Protein AF-A0A524FX86-F1 (afdb_monomer_lite)

Foldseek 3Di:
DADDPDPDLVVVVVVVVVCVVVVPVDDDFDFDVVLLVPDDDDDDDRVVSVVVVVVCVVVVSTDGDDRDDPVVVVVVVVVVVVVVVVVVVVVVVVVVCVVCVVVVRHPPPQDPVQPLSVVLVVVVVPDPDDPVVSVVVVVVDPDPSVVSVVVVVVD

Secondary structure (DSSP, 8-state):
--------HHHHHHHHHHHHHHT--PPP--B-HHHHHTS---S--HHHHHHHHHHHHHTT-SPBPPPP-H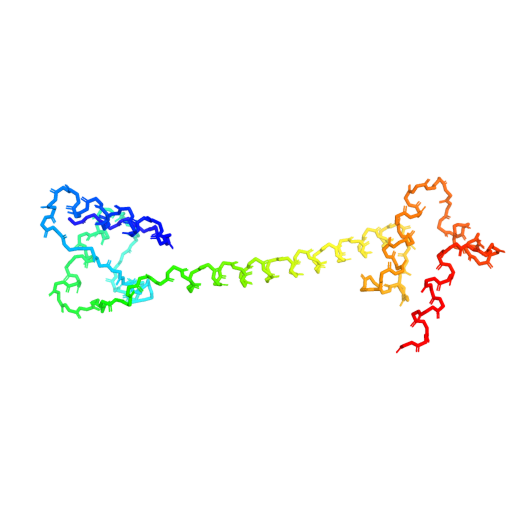HHHHHHHHHHHHHHHHHHHHHHHHHHHHHHHHTT---TT--TTSHHHHHHHHHHHT--S-HHHHHHHHHHS--HHHHHHHHHTT-

Sequence (155 aa):
METSGIYHHMIYKFLQSKRISTRWPFQILVVNPADAAGLPGRQKYDRIDAENLAKYLAKGLLKKGKPVIEVLEDLKAIFRMAAHLERNRTALKNRIKKTLDRAGIRPRYLDLNNQWVLHFLYHYIDQETSLGECIQALFKEEHPLAAIRNKIKKH

Radius of gyration: 28.23 Å; chains: 1; bounding box: 63×35×62 Å

pLDDT: mean 72.58, std 12.3, range [30.17, 90.81]

Structure (mmCIF, N/CA/C/O backbone):
data_AF-A0A524FX86-F1
#
_entry.id   AF-A0A524FX86-F1
#
loop_
_atom_site.group_PDB
_atom_site.id
_atom_site.type_symbol
_atom_site.label_atom_id
_atom_site.label_alt_id
_atom_site.label_comp_id
_atom_site.label_asym_id
_atom_site.labe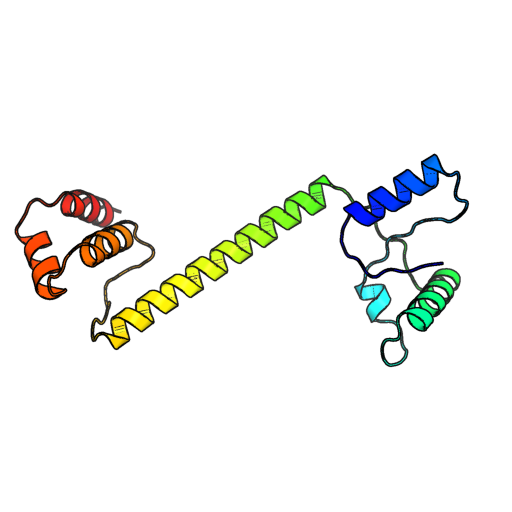l_entity_id
_atom_site.label_seq_id
_atom_site.pdbx_PDB_ins_code
_atom_site.Cartn_x
_atom_site.Cartn_y
_atom_site.Cartn_z
_atom_site.occupancy
_atom_site.B_iso_or_equiv
_atom_site.auth_seq_id
_atom_site.auth_comp_id
_atom_site.auth_asym_id
_atom_site.auth_atom_id
_atom_site.pdbx_PDB_model_num
ATOM 1 N N . MET A 1 1 ? -26.930 1.204 19.379 1.00 35.66 1 MET A N 1
ATOM 2 C CA . MET A 1 1 ? -25.472 0.976 19.320 1.00 35.66 1 MET A CA 1
ATOM 3 C C . MET A 1 1 ? -25.101 1.132 17.855 1.00 35.66 1 MET A C 1
ATOM 5 O O . MET A 1 1 ? -25.480 0.279 17.068 1.00 35.66 1 MET A O 1
ATOM 9 N N . GLU A 1 2 ? -24.541 2.272 17.453 1.00 30.17 2 GLU A N 1
ATOM 10 C CA . GLU A 1 2 ? -24.186 2.518 16.047 1.00 30.17 2 GLU A CA 1
ATOM 11 C C . GLU A 1 2 ? -22.801 1.931 15.773 1.00 30.17 2 GLU A C 1
ATOM 13 O O . GLU A 1 2 ? -21.864 2.164 16.537 1.00 30.17 2 GLU A O 1
ATOM 18 N N . THR A 1 3 ? -22.678 1.115 14.728 1.00 38.25 3 THR A N 1
ATOM 19 C CA . THR A 1 3 ? -21.415 0.472 14.342 1.00 38.25 3 THR A CA 1
ATOM 20 C C . THR A 1 3 ? -21.047 0.942 12.944 1.00 38.25 3 THR A C 1
ATOM 22 O O . THR A 1 3 ? -21.344 0.298 11.946 1.00 38.25 3 THR A O 1
ATOM 25 N N . SER A 1 4 ? -20.436 2.121 12.860 1.00 42.69 4 SER A N 1
ATOM 26 C CA . SER A 1 4 ? -19.878 2.622 11.609 1.00 42.69 4 SER A CA 1
ATOM 27 C C . SER A 1 4 ? -18.568 1.889 11.331 1.00 42.69 4 SER A C 1
ATOM 29 O O . SER A 1 4 ? -17.598 2.041 12.081 1.00 42.69 4 SER A O 1
ATOM 31 N N . GLY A 1 5 ? -18.531 1.096 10.262 1.00 43.88 5 GLY A N 1
ATOM 32 C CA . GLY A 1 5 ? -17.305 0.488 9.755 1.00 43.88 5 GLY A CA 1
ATOM 33 C C . GLY A 1 5 ? -16.363 1.560 9.217 1.00 43.88 5 GLY A C 1
ATOM 34 O O . GLY A 1 5 ? -16.338 1.810 8.018 1.00 43.88 5 GLY A O 1
ATOM 35 N N . ILE A 1 6 ? -15.606 2.223 10.092 1.00 47.62 6 ILE A N 1
ATOM 36 C CA . ILE A 1 6 ? -14.588 3.184 9.677 1.00 47.62 6 ILE A CA 1
ATOM 37 C C . ILE A 1 6 ? -13.294 2.911 10.444 1.00 47.62 6 ILE A C 1
ATOM 39 O O . ILE A 1 6 ? -13.200 3.071 11.657 1.00 47.62 6 ILE A O 1
ATOM 43 N N . TYR A 1 7 ? -12.285 2.490 9.683 1.00 57.81 7 TYR A N 1
ATOM 44 C CA . TYR A 1 7 ? -10.974 1.998 10.117 1.00 57.81 7 TYR A CA 1
ATOM 45 C C . TYR A 1 7 ? -10.019 3.089 10.624 1.00 57.81 7 TYR A C 1
ATOM 47 O O . TYR A 1 7 ? -8.822 2.841 10.762 1.00 57.81 7 TYR A O 1
ATOM 55 N N . HIS A 1 8 ? -10.506 4.308 10.861 1.00 67.00 8 HIS A N 1
ATOM 56 C CA . HIS A 1 8 ? -9.633 5.426 11.187 1.00 67.00 8 HIS A CA 1
ATOM 57 C C . HIS A 1 8 ? -9.635 5.705 12.689 1.00 67.00 8 HIS A C 1
ATOM 59 O O . HIS A 1 8 ? -10.661 6.053 13.275 1.00 67.00 8 HIS A O 1
ATOM 65 N N . HIS A 1 9 ? -8.457 5.610 13.305 1.00 74.75 9 HIS A N 1
ATOM 66 C CA . HIS A 1 9 ? -8.218 5.883 14.726 1.00 74.75 9 HIS A CA 1
ATOM 67 C C . HIS A 1 9 ? -8.763 7.250 15.184 1.00 74.75 9 HIS A C 1
ATOM 69 O O . HIS A 1 9 ? -9.219 7.393 16.317 1.00 74.75 9 HIS A O 1
ATOM 75 N N . MET A 1 10 ? -8.806 8.230 14.273 1.00 76.56 10 MET A N 1
ATOM 76 C CA . MET A 1 10 ? -9.398 9.555 14.504 1.00 76.56 10 MET A CA 1
ATOM 77 C C . MET A 1 10 ? -10.879 9.513 14.885 1.00 76.56 10 MET A C 1
ATOM 79 O O . MET A 1 10 ? -11.309 10.310 15.713 1.00 76.56 10 MET A O 1
ATOM 83 N N . ILE A 1 11 ? -11.666 8.587 14.331 1.00 80.62 11 ILE A N 1
ATOM 84 C CA . ILE A 1 11 ? -13.091 8.476 14.673 1.00 80.62 11 ILE A CA 1
ATOM 85 C C . ILE A 1 11 ? -13.254 7.878 16.061 1.00 80.62 11 ILE A C 1
ATOM 87 O O . ILE A 1 11 ? -14.035 8.390 16.858 1.00 80.62 11 ILE A O 1
ATOM 91 N N . TYR A 1 12 ? -12.465 6.853 16.391 1.00 81.06 12 TYR A N 1
ATOM 92 C CA . TYR A 1 12 ? -12.422 6.319 17.751 1.00 81.06 12 TYR A CA 1
ATOM 93 C C . TYR A 1 12 ? -12.069 7.416 18.767 1.00 81.06 12 TYR A C 1
ATOM 95 O O . TYR A 1 12 ? -12.757 7.557 19.778 1.00 81.06 12 TYR A O 1
ATOM 103 N N . LYS A 1 13 ? -11.056 8.242 18.464 1.00 83.19 13 LYS A N 1
ATOM 104 C CA . LYS A 1 13 ? -10.664 9.394 19.285 1.00 83.19 13 LYS A CA 1
ATOM 105 C C . LYS A 1 13 ? -11.799 10.402 19.424 1.00 83.19 13 LYS A C 1
ATOM 107 O O . LYS A 1 13 ? -12.161 10.745 20.543 1.00 83.19 13 LYS A O 1
ATOM 112 N N . PHE A 1 14 ? -12.396 10.825 18.312 1.00 86.88 14 PHE A N 1
ATOM 113 C CA . PHE A 1 14 ? -13.515 11.764 18.303 1.00 86.88 14 PHE A CA 1
ATOM 114 C C . PHE A 1 14 ? -14.680 11.270 19.168 1.00 86.88 14 PHE A C 1
ATOM 116 O O . PHE A 1 14 ? -15.166 12.006 20.027 1.00 86.88 14 PHE A O 1
ATOM 123 N N . LEU A 1 15 ? -15.089 10.012 18.987 1.00 85.88 15 LEU A N 1
ATOM 124 C CA . LEU A 1 15 ? -16.177 9.410 19.748 1.00 85.88 15 LEU A CA 1
ATOM 125 C C . LEU A 1 15 ? -15.824 9.312 21.237 1.00 85.88 15 LEU A C 1
ATOM 127 O O . LEU A 1 15 ? -16.662 9.639 22.076 1.00 85.88 15 LEU A O 1
ATOM 131 N N . GLN A 1 16 ? -14.591 8.931 21.588 1.00 86.06 16 GLN A N 1
ATOM 132 C CA . GLN A 1 16 ? -14.153 8.890 22.986 1.00 86.06 16 GLN A CA 1
ATOM 133 C C . GLN A 1 16 ? -14.108 10.279 23.627 1.00 86.06 16 GLN A C 1
ATOM 135 O O . GLN A 1 16 ? -14.617 10.455 24.733 1.00 86.06 16 GLN A O 1
ATOM 140 N N . SER A 1 17 ? -13.570 11.283 22.933 1.00 87.94 17 SER A N 1
ATOM 141 C CA . SER A 1 17 ? -13.566 12.670 23.406 1.00 87.94 17 SER A CA 1
ATOM 142 C C . SER A 1 17 ? -14.988 13.196 23.603 1.00 87.94 17 SER A C 1
ATOM 144 O O . SER A 1 17 ? -15.286 13.786 24.641 1.00 87.94 17 SER A O 1
ATOM 146 N N . LYS A 1 18 ? -15.897 12.925 22.656 1.00 89.00 18 LYS A N 1
ATOM 147 C CA . LYS A 1 18 ? -17.310 13.312 22.763 1.00 89.00 18 LYS A CA 1
ATOM 148 C C . LYS A 1 18 ? -18.028 12.599 23.897 1.00 89.00 18 LYS A C 1
ATOM 150 O O . LYS A 1 18 ? -18.811 13.232 24.604 1.00 89.00 18 LYS A O 1
ATOM 155 N N . ARG A 1 19 ? -17.754 11.312 24.108 1.00 88.44 19 ARG A N 1
ATOM 156 C CA . ARG A 1 19 ? -18.306 10.543 25.229 1.00 88.44 19 ARG A CA 1
ATOM 157 C C . ARG A 1 19 ? -17.938 11.180 26.568 1.00 88.44 19 ARG A C 1
ATOM 159 O O . ARG A 1 19 ? -18.812 11.322 27.418 1.00 88.44 19 ARG A O 1
ATOM 166 N N . ILE A 1 20 ? -16.682 11.607 26.730 1.00 87.44 20 ILE A N 1
ATOM 167 C CA . ILE A 1 20 ? -16.218 12.315 27.931 1.00 87.44 20 ILE A CA 1
ATOM 168 C C . ILE A 1 20 ? -16.923 13.672 28.057 1.00 87.44 20 ILE A C 1
ATOM 170 O O . ILE A 1 20 ? -17.479 13.971 29.112 1.00 87.44 20 ILE A O 1
ATOM 174 N N . SER A 1 21 ? -16.963 14.472 26.985 1.00 90.81 21 SER A N 1
ATOM 175 C CA . SER A 1 21 ? -17.522 15.830 27.038 1.00 90.81 21 SER A CA 1
ATOM 176 C C . SER A 1 21 ? -19.034 15.868 27.276 1.00 90.81 21 SER A C 1
ATOM 178 O O . SER A 1 21 ? -19.534 16.798 27.894 1.00 90.81 21 SER A O 1
ATOM 180 N N . THR A 1 22 ? -19.775 14.878 26.771 1.00 90.38 22 THR A N 1
ATOM 181 C CA . THR A 1 22 ? -21.249 14.818 26.852 1.00 90.38 22 THR A CA 1
ATOM 182 C C . THR A 1 22 ? -21.765 13.869 27.935 1.00 90.38 22 THR A C 1
ATOM 184 O O . THR A 1 22 ? -22.974 13.714 28.075 1.00 90.38 22 THR A O 1
ATOM 187 N N . ARG A 1 23 ? -20.868 13.231 28.707 1.00 85.75 23 ARG A N 1
ATOM 188 C CA . ARG A 1 23 ? -21.195 12.180 29.694 1.00 85.75 23 ARG A CA 1
ATOM 189 C C . ARG A 1 23 ? -22.081 11.074 29.111 1.00 85.75 23 ARG A C 1
ATOM 191 O O . ARG A 1 23 ? -23.031 10.610 29.737 1.00 85.75 23 ARG A O 1
ATOM 198 N N . TRP A 1 24 ? -21.766 10.647 27.894 1.00 86.31 24 TRP A N 1
ATOM 199 C CA . TRP A 1 24 ? -22.562 9.645 27.193 1.00 86.31 24 TRP A CA 1
ATOM 200 C C . TRP A 1 24 ? -22.380 8.261 27.858 1.00 86.31 24 TRP A C 1
ATOM 202 O O . TRP A 1 24 ? -21.234 7.837 28.047 1.00 86.31 24 TRP A O 1
ATOM 212 N N . PRO A 1 25 ? -23.456 7.523 28.220 1.00 83.88 25 PRO A N 1
ATOM 213 C CA . PRO A 1 25 ? -23.335 6.306 29.029 1.00 83.88 25 PRO A CA 1
ATOM 214 C C . PRO A 1 25 ? -22.848 5.091 28.226 1.00 83.88 25 PRO A C 1
ATOM 216 O O . PRO A 1 25 ? -22.486 4.068 28.803 1.00 83.88 25 PRO A O 1
ATOM 219 N N . PHE A 1 26 ? -22.815 5.180 26.896 1.00 81.75 26 PHE A N 1
ATOM 220 C CA . PHE A 1 26 ? -22.420 4.069 26.035 1.00 81.75 26 PHE A CA 1
ATOM 221 C C . PHE A 1 26 ? -20.910 3.815 26.078 1.00 81.75 26 PHE A C 1
ATOM 223 O O . PHE A 1 26 ? -20.105 4.743 26.158 1.00 81.75 26 PHE A O 1
ATOM 230 N N . GLN A 1 27 ? -20.515 2.544 25.985 1.00 80.75 27 GLN A N 1
ATOM 231 C CA . GLN A 1 27 ? -19.118 2.139 25.849 1.00 80.75 27 GLN A CA 1
ATOM 232 C C . GLN A 1 27 ? -18.735 2.052 24.368 1.00 80.75 27 GLN A C 1
ATOM 234 O O . GLN A 1 27 ? -19.435 1.422 23.578 1.00 80.75 27 GLN A O 1
ATOM 239 N N . ILE A 1 28 ? -17.593 2.639 24.009 1.00 82.94 28 ILE A N 1
ATOM 240 C CA . ILE A 1 28 ? -17.001 2.504 22.674 1.00 82.94 28 ILE A CA 1
ATOM 241 C C . ILE A 1 28 ? -16.029 1.328 22.707 1.00 82.94 28 ILE A C 1
ATOM 243 O O . ILE A 1 28 ? -15.142 1.273 23.561 1.00 82.94 28 ILE A O 1
ATOM 247 N N . LEU A 1 29 ? -16.213 0.380 21.793 1.00 80.50 29 LEU A N 1
ATOM 248 C CA . LEU A 1 29 ? -15.422 -0.842 21.707 1.00 80.50 29 LEU A CA 1
ATOM 249 C C . LEU A 1 29 ? -14.821 -0.970 20.312 1.00 80.50 29 LEU A C 1
ATOM 251 O O . LEU A 1 29 ? -15.507 -0.768 19.314 1.00 80.50 29 LEU A O 1
ATOM 255 N N . VAL A 1 30 ? -13.540 -1.326 20.263 1.00 79.88 30 VAL A N 1
ATOM 256 C CA . VAL A 1 30 ? -12.833 -1.675 19.029 1.00 79.88 30 VAL A CA 1
ATOM 257 C C . VAL A 1 30 ? -12.757 -3.193 18.967 1.00 79.88 30 VAL A C 1
ATOM 259 O O . VAL A 1 30 ? -12.405 -3.825 19.960 1.00 79.88 30 VAL A O 1
ATOM 262 N N . VAL A 1 31 ? -13.102 -3.782 17.827 1.00 78.31 31 VAL A N 1
ATOM 263 C CA . VAL A 1 31 ? -13.101 -5.236 17.609 1.00 78.31 31 VAL A CA 1
ATOM 264 C C . VAL A 1 31 ? -12.288 -5.533 16.355 1.00 78.31 31 VAL A C 1
ATOM 266 O O . VAL A 1 31 ? -12.257 -4.721 15.428 1.00 78.31 31 VAL A O 1
ATOM 269 N N . ASN A 1 32 ? -11.601 -6.677 16.329 1.00 75.19 32 ASN A N 1
ATOM 270 C CA . ASN A 1 32 ? -10.884 -7.107 15.137 1.00 75.19 32 ASN A CA 1
ATOM 271 C C . ASN A 1 32 ? -11.894 -7.391 14.007 1.00 75.19 32 ASN A C 1
ATOM 273 O O . ASN A 1 32 ? -12.790 -8.216 14.190 1.00 75.19 32 ASN A O 1
ATOM 277 N N . PRO A 1 33 ? -11.763 -6.758 12.831 1.00 71.69 33 PRO A N 1
ATOM 278 C CA . PRO A 1 33 ? -12.659 -7.002 11.706 1.00 71.69 33 PRO A CA 1
ATOM 279 C C . PRO A 1 33 ? -12.657 -8.459 11.229 1.00 71.69 33 PRO A C 1
ATOM 281 O O . PRO A 1 33 ? -13.666 -8.893 10.693 1.00 71.69 33 PRO A O 1
ATOM 284 N N . ALA A 1 34 ? -11.583 -9.230 11.440 1.00 72.50 34 ALA A N 1
ATOM 285 C CA . ALA A 1 34 ? -11.579 -10.663 11.127 1.00 72.50 34 ALA A CA 1
ATOM 286 C C . ALA A 1 34 ? -12.566 -11.452 12.007 1.00 72.50 34 ALA A C 1
ATOM 288 O O . ALA A 1 34 ? -13.294 -12.305 11.503 1.00 72.50 34 ALA A O 1
ATOM 289 N N . ASP A 1 35 ? -12.651 -11.106 13.294 1.00 72.44 35 ASP A N 1
ATOM 290 C CA . ASP A 1 35 ? -13.599 -11.714 14.235 1.00 72.44 35 ASP A CA 1
ATOM 291 C C . ASP A 1 35 ? -15.043 -11.315 13.889 1.00 72.44 35 ASP A C 1
ATOM 293 O O . ASP A 1 35 ? -15.974 -12.079 14.122 1.00 72.44 35 ASP A O 1
ATOM 297 N N . ALA A 1 36 ? -15.228 -10.129 13.297 1.00 70.31 36 ALA A N 1
ATOM 298 C CA . ALA A 1 36 ? -16.521 -9.671 12.801 1.00 70.31 36 ALA A CA 1
ATOM 299 C C . ALA A 1 36 ? -16.908 -10.310 11.450 1.00 70.31 36 ALA A C 1
ATOM 301 O O . ALA A 1 36 ? -18.079 -10.593 11.216 1.00 70.31 36 ALA A O 1
ATOM 302 N N . ALA A 1 37 ? -15.935 -10.549 10.566 1.00 64.06 37 ALA A N 1
ATOM 303 C CA . ALA A 1 37 ? -16.145 -11.111 9.231 1.00 64.06 37 ALA A CA 1
ATOM 304 C C . ALA A 1 37 ? -16.393 -12.629 9.242 1.00 64.06 37 ALA A C 1
ATOM 306 O O . ALA A 1 37 ? -17.034 -13.146 8.333 1.00 64.06 37 ALA A O 1
ATOM 307 N N . GLY A 1 38 ? -15.904 -13.342 10.262 1.00 60.16 38 GLY A N 1
ATOM 308 C CA . GLY A 1 38 ? -16.133 -14.781 10.443 1.00 60.16 38 GLY A CA 1
ATOM 309 C C . GLY A 1 38 ? -17.512 -15.144 11.002 1.00 60.16 38 GLY A C 1
ATOM 310 O O . GLY A 1 38 ? -17.777 -16.320 11.250 1.00 60.16 38 GLY A O 1
ATOM 311 N N . LEU A 1 39 ? -18.384 -14.159 11.240 1.00 64.12 39 LEU A N 1
ATOM 312 C CA . LEU A 1 39 ? -19.703 -14.401 11.807 1.00 64.12 39 LEU A CA 1
ATOM 313 C C . LEU A 1 39 ? -20.667 -14.935 10.737 1.00 64.12 39 LEU A C 1
ATOM 315 O O . LEU A 1 39 ? -20.800 -14.337 9.668 1.00 64.12 39 LEU A O 1
ATOM 319 N N . PRO A 1 40 ? -21.372 -16.043 11.008 1.00 59.56 40 PRO A N 1
ATOM 320 C CA . PRO A 1 40 ? -22.318 -16.603 10.058 1.00 59.56 40 PRO A CA 1
ATOM 321 C C . PRO A 1 40 ? -23.513 -15.660 9.875 1.00 59.56 40 PRO A C 1
ATOM 323 O O . PRO A 1 40 ? -24.186 -15.301 10.842 1.00 59.56 40 PRO A O 1
ATOM 326 N N . GLY A 1 41 ? -23.815 -15.298 8.626 1.00 59.62 41 GLY A N 1
ATOM 327 C CA . GLY A 1 41 ? -25.082 -14.655 8.284 1.00 59.62 41 GLY A CA 1
ATOM 328 C C . GLY A 1 41 ? -25.000 -13.603 7.183 1.00 59.62 41 GLY A C 1
ATOM 329 O O . GLY A 1 41 ? -24.424 -12.552 7.393 1.00 59.62 41 GLY A O 1
ATOM 330 N N . ARG A 1 42 ? -25.692 -13.912 6.076 1.00 56.25 42 ARG A N 1
ATOM 331 C CA . ARG A 1 42 ? -26.334 -13.043 5.065 1.00 56.25 42 ARG A CA 1
ATOM 332 C C . ARG A 1 42 ? -25.567 -11.851 4.462 1.00 56.25 42 ARG A C 1
ATOM 334 O O . ARG A 1 42 ? -24.538 -11.377 4.910 1.00 56.25 42 ARG A O 1
ATOM 341 N N . GLN A 1 43 ? -26.119 -11.409 3.336 1.00 56.50 43 GLN A N 1
ATOM 342 C CA . GLN A 1 43 ? -25.669 -10.268 2.553 1.00 56.50 43 GLN A CA 1
ATOM 343 C C . GLN A 1 43 ? -25.705 -8.989 3.404 1.00 56.50 43 GLN A C 1
ATOM 345 O O . GLN A 1 43 ? -26.658 -8.765 4.149 1.00 56.50 43 GLN A O 1
ATOM 350 N N . LYS A 1 44 ? -24.645 -8.189 3.300 1.00 58.62 44 LYS A N 1
ATOM 351 C CA . LYS A 1 44 ? -24.371 -7.013 4.131 1.00 58.62 44 LYS A CA 1
ATOM 352 C C . LYS A 1 44 ? -25.509 -5.983 4.057 1.00 58.62 44 LYS A C 1
ATOM 354 O O . LYS A 1 44 ? -25.788 -5.460 2.981 1.00 58.62 44 LYS A O 1
ATOM 359 N N . TYR A 1 45 ? -26.126 -5.668 5.195 1.00 61.41 45 TYR A N 1
ATOM 360 C CA . TYR A 1 45 ? -27.092 -4.572 5.341 1.00 61.41 45 TYR A CA 1
ATOM 361 C C . TYR A 1 45 ? -26.732 -3.770 6.596 1.00 61.41 45 TYR A C 1
ATOM 363 O O . TYR A 1 45 ? -26.912 -4.262 7.708 1.00 61.41 45 TYR A O 1
ATOM 371 N N . ASP A 1 46 ? -26.268 -2.526 6.432 1.00 62.06 46 ASP A N 1
ATOM 372 C CA . ASP A 1 46 ? -25.585 -1.752 7.488 1.00 62.06 46 ASP A CA 1
ATOM 373 C C . ASP A 1 46 ? -26.353 -1.655 8.823 1.00 62.06 46 ASP A C 1
ATOM 375 O O . ASP A 1 46 ? -25.760 -1.714 9.901 1.00 62.06 46 ASP A O 1
ATOM 379 N N . ARG A 1 47 ? -27.690 -1.552 8.784 1.00 60.31 47 ARG A N 1
ATOM 380 C CA . ARG A 1 47 ? -28.524 -1.477 9.998 1.00 60.31 47 ARG A CA 1
ATOM 381 C C . ARG A 1 47 ? -28.665 -2.827 10.710 1.00 60.31 47 ARG A C 1
ATOM 383 O O . ARG A 1 47 ? -28.638 -2.876 11.938 1.00 60.31 47 ARG A O 1
ATOM 390 N N . ILE A 1 48 ? -28.818 -3.905 9.942 1.00 61.03 48 ILE A N 1
ATOM 391 C CA . ILE A 1 48 ? -28.953 -5.275 10.457 1.00 61.03 48 ILE A CA 1
ATOM 392 C C . ILE A 1 48 ? -27.602 -5.754 11.007 1.00 61.03 48 ILE A C 1
ATOM 394 O O . ILE A 1 48 ? -27.557 -6.406 12.051 1.00 61.03 48 ILE A O 1
ATOM 398 N N . ASP A 1 49 ? -26.500 -5.354 10.368 1.00 68.88 49 ASP A N 1
ATOM 399 C CA . ASP A 1 49 ? -25.140 -5.647 10.823 1.00 68.88 49 ASP A CA 1
ATOM 400 C C . ASP A 1 49 ? -24.854 -5.037 12.198 1.00 68.88 49 ASP A C 1
ATOM 402 O O . ASP A 1 49 ? -24.337 -5.731 13.070 1.00 68.88 49 ASP A O 1
ATOM 406 N N . ALA A 1 50 ? -25.246 -3.783 12.447 1.00 72.44 50 ALA A N 1
ATOM 407 C CA . ALA A 1 50 ? -25.029 -3.142 13.747 1.00 72.44 50 ALA A CA 1
ATOM 408 C C . ALA A 1 50 ? -25.778 -3.852 14.893 1.00 72.44 50 ALA A C 1
ATOM 410 O O . ALA A 1 50 ? -25.221 -4.075 15.972 1.00 72.44 50 ALA A O 1
ATOM 411 N N . GLU A 1 51 ? -27.033 -4.251 14.664 1.00 76.56 51 GLU A N 1
ATOM 412 C CA . GLU A 1 51 ? -27.823 -4.985 15.660 1.00 76.56 51 GLU A CA 1
ATOM 413 C C . GLU A 1 51 ? -27.243 -6.382 15.923 1.00 76.56 51 GLU A C 1
ATOM 415 O O . GLU A 1 51 ? -27.134 -6.819 17.072 1.00 76.56 51 GLU A O 1
ATOM 420 N N . ASN A 1 52 ? -26.819 -7.073 14.866 1.00 76.12 52 ASN A N 1
ATOM 421 C CA . ASN A 1 52 ? -26.206 -8.390 14.984 1.00 76.12 52 ASN A CA 1
ATOM 422 C C . ASN A 1 52 ? -24.851 -8.326 15.689 1.00 76.12 52 ASN A C 1
ATOM 424 O O . ASN A 1 52 ? -24.608 -9.126 16.588 1.00 76.12 52 ASN A O 1
ATOM 428 N N . LEU A 1 53 ? -24.001 -7.345 15.376 1.00 79.38 53 LEU A N 1
ATOM 429 C CA . LEU A 1 53 ? -22.736 -7.120 16.081 1.00 79.38 53 LEU A CA 1
ATOM 430 C C . LEU A 1 53 ? -22.962 -6.870 17.576 1.00 79.38 53 LEU A C 1
ATOM 432 O O . LEU A 1 53 ? -22.237 -7.426 18.400 1.00 79.38 53 LEU A O 1
ATOM 436 N N . ALA A 1 54 ? -24.003 -6.118 17.945 1.00 79.75 54 ALA A N 1
ATOM 437 C CA . ALA A 1 54 ? -24.380 -5.937 19.345 1.00 79.75 54 ALA A CA 1
ATOM 438 C C . ALA A 1 54 ? -24.822 -7.259 20.002 1.00 79.75 54 ALA A C 1
ATOM 440 O O . ALA A 1 54 ? -24.380 -7.569 21.110 1.00 79.75 54 ALA A O 1
ATOM 441 N N . LYS A 1 55 ? -25.628 -8.080 19.311 1.00 82.00 55 LYS A N 1
ATOM 442 C CA . LYS A 1 55 ? -26.027 -9.420 19.786 1.00 82.00 55 LYS A CA 1
ATOM 443 C C . LYS A 1 55 ? -24.822 -10.348 19.951 1.00 82.00 55 LYS A C 1
ATOM 445 O O . LYS A 1 55 ? -24.745 -11.070 20.942 1.00 82.00 55 LYS A O 1
ATOM 450 N N . TYR A 1 56 ? -23.875 -10.334 19.017 1.00 83.62 56 TYR A N 1
ATOM 451 C CA . TYR A 1 56 ? -22.669 -11.161 19.077 1.00 83.62 56 TYR A CA 1
ATOM 452 C C . TYR A 1 56 ? -21.718 -10.718 20.185 1.00 83.62 56 TYR A C 1
ATOM 454 O O . TYR A 1 56 ? -21.185 -11.560 20.906 1.00 83.62 56 TYR A O 1
ATOM 462 N N . LEU A 1 57 ? -21.570 -9.410 20.388 1.00 83.00 57 LEU A N 1
ATOM 463 C CA . LEU A 1 57 ? -20.845 -8.865 21.527 1.00 83.00 57 LEU A CA 1
ATOM 464 C C . LEU A 1 57 ? -21.497 -9.272 22.859 1.00 83.00 57 LEU A C 1
ATOM 466 O O . LEU A 1 57 ? -20.793 -9.720 23.760 1.00 83.00 57 LEU A O 1
ATOM 470 N N . ALA A 1 58 ? -22.827 -9.172 22.972 1.00 82.56 58 ALA A N 1
ATOM 471 C CA . ALA A 1 58 ? -23.569 -9.570 24.172 1.00 82.56 58 ALA A CA 1
ATOM 472 C C . ALA A 1 58 ? -23.450 -11.074 24.472 1.00 82.56 58 ALA A C 1
ATOM 474 O O . ALA A 1 58 ? -23.381 -11.471 25.630 1.00 82.56 58 ALA A O 1
ATOM 475 N N . LYS A 1 59 ? -23.366 -11.907 23.429 1.00 85.31 59 LYS A N 1
ATOM 476 C CA . LYS A 1 59 ? -23.111 -13.354 23.532 1.00 85.31 59 LYS A CA 1
ATOM 477 C C . LYS A 1 59 ? -21.643 -13.706 23.818 1.00 85.31 59 LYS A C 1
ATOM 479 O O . LYS A 1 59 ? -21.320 -14.885 23.903 1.00 85.31 59 LYS A O 1
ATOM 484 N N . GLY A 1 60 ? -20.749 -12.719 23.929 1.00 82.44 60 GLY A N 1
ATOM 485 C CA . GLY A 1 60 ? -19.319 -12.938 24.165 1.00 82.44 60 GLY A CA 1
ATOM 486 C C . GLY A 1 60 ? -18.546 -13.479 22.955 1.00 82.44 60 GLY A C 1
ATOM 487 O O . GLY A 1 60 ? -17.410 -13.918 23.108 1.00 82.44 60 GLY A O 1
ATOM 488 N N . LEU A 1 61 ? -19.139 -13.443 21.757 1.00 82.62 61 LEU A N 1
ATOM 489 C CA . LEU A 1 61 ? -18.528 -13.948 20.520 1.00 82.62 61 LEU A CA 1
ATOM 490 C C . LEU A 1 61 ? -17.527 -12.961 19.906 1.00 82.62 61 LEU A C 1
ATOM 492 O O . LEU A 1 61 ? -16.661 -13.366 19.137 1.00 82.62 61 LEU A O 1
ATOM 496 N N . LEU A 1 62 ? -17.616 -11.675 20.258 1.00 81.75 62 LEU A N 1
ATOM 497 C CA . LEU A 1 62 ? -16.655 -10.655 19.845 1.00 81.75 62 LEU A CA 1
ATOM 498 C C . LEU A 1 62 ? -15.698 -10.331 20.989 1.00 81.75 62 LEU A C 1
ATOM 500 O O . LEU A 1 62 ? -16.113 -9.918 22.075 1.00 81.75 62 LEU A O 1
ATOM 504 N N . LYS A 1 63 ? -14.397 -10.471 20.730 1.00 78.38 63 LYS A N 1
ATOM 505 C CA . LYS A 1 63 ? -13.357 -10.089 21.685 1.00 78.38 63 LYS A CA 1
ATOM 506 C C . LYS A 1 63 ? -13.091 -8.591 21.594 1.00 78.38 63 LYS A C 1
ATOM 508 O O . LYS A 1 63 ? -12.949 -8.031 20.508 1.00 78.38 63 LYS A O 1
ATOM 513 N N . LYS A 1 64 ? -12.979 -7.939 22.754 1.00 77.81 64 LYS A N 1
ATOM 514 C CA . LYS A 1 64 ? -12.521 -6.547 22.823 1.00 77.81 64 LYS A CA 1
ATOM 515 C C . LYS A 1 64 ? -11.086 -6.488 22.298 1.00 77.81 64 LYS A C 1
ATOM 517 O O . LYS A 1 64 ? -10.193 -7.139 22.837 1.00 77.81 64 LYS A O 1
ATOM 522 N N . GLY A 1 65 ? -10.885 -5.731 21.228 1.00 74.31 65 GLY A N 1
ATOM 523 C CA . GLY A 1 65 ? -9.576 -5.446 20.665 1.00 74.31 65 GLY A CA 1
ATOM 524 C C . GLY A 1 65 ? -8.761 -4.529 21.573 1.00 74.31 65 GLY A C 1
ATOM 525 O O . GLY A 1 65 ? -9.276 -3.909 22.508 1.00 74.31 65 GLY A O 1
ATOM 526 N N . LYS A 1 66 ? -7.461 -4.431 21.282 1.00 73.00 66 LYS A N 1
ATOM 527 C CA . LYS A 1 66 ? -6.592 -3.463 21.954 1.00 73.00 66 LYS A CA 1
ATOM 528 C C . LYS A 1 66 ? -7.036 -2.036 21.602 1.00 73.00 66 LYS A C 1
ATOM 530 O O . LYS A 1 66 ? -7.463 -1.806 20.467 1.00 73.00 66 LYS A O 1
ATOM 535 N N . PRO A 1 67 ? -6.932 -1.082 22.545 1.00 70.38 67 PRO A N 1
ATOM 536 C CA . PRO A 1 67 ? -7.172 0.319 22.242 1.00 70.38 67 PRO A CA 1
ATOM 537 C C . PRO A 1 67 ? -6.215 0.777 21.145 1.00 70.38 67 PRO A C 1
ATOM 539 O O . PRO A 1 67 ? -5.102 0.262 21.008 1.00 70.38 67 PRO A O 1
ATOM 542 N N . VAL A 1 68 ? -6.665 1.742 20.352 1.00 72.94 68 VAL A N 1
ATOM 543 C CA . VAL A 1 68 ? -5.852 2.259 19.261 1.00 72.94 68 VAL A CA 1
ATOM 544 C C . VAL A 1 68 ? -4.663 3.028 19.831 1.00 72.94 68 VAL A C 1
ATOM 546 O O . VAL A 1 68 ? -4.845 3.946 20.628 1.00 72.94 68 VAL A O 1
ATOM 549 N N . ILE A 1 69 ? -3.453 2.639 19.429 1.00 78.88 69 ILE A N 1
ATOM 550 C CA . ILE A 1 69 ? -2.211 3.327 19.787 1.00 78.88 69 ILE A CA 1
ATOM 551 C C . ILE A 1 69 ? -1.827 4.193 18.589 1.00 78.88 69 ILE A C 1
ATOM 553 O O . ILE A 1 69 ? -1.443 3.655 17.552 1.00 78.88 69 ILE A O 1
ATOM 557 N N . GLU A 1 70 ? -1.947 5.515 18.732 1.00 74.00 70 GLU A N 1
ATOM 558 C CA . GLU A 1 70 ? -1.757 6.490 17.640 1.00 74.00 70 GLU A CA 1
ATOM 559 C C . GLU A 1 70 ? -0.403 6.303 16.946 1.00 74.00 70 GLU A C 1
ATOM 561 O O . GLU A 1 70 ? -0.352 6.068 15.742 1.00 74.00 70 GLU A O 1
ATOM 566 N N . VAL A 1 71 ? 0.671 6.225 17.735 1.00 79.44 71 VAL A N 1
ATOM 567 C CA . VAL A 1 71 ? 2.041 6.022 17.238 1.00 79.44 71 VAL A CA 1
ATOM 568 C C . VAL A 1 71 ? 2.169 4.768 16.364 1.00 79.44 71 VAL A C 1
ATOM 570 O O . VAL A 1 71 ? 2.898 4.769 15.374 1.00 79.44 71 VAL A O 1
ATOM 573 N N . LEU A 1 72 ? 1.451 3.687 16.690 1.00 81.56 72 LEU A N 1
ATOM 574 C CA . LEU A 1 72 ? 1.489 2.463 15.887 1.00 81.56 72 LEU A CA 1
ATOM 575 C C . LEU A 1 72 ? 0.700 2.598 14.584 1.00 81.56 72 LEU A C 1
ATOM 577 O O . LEU A 1 72 ? 1.082 1.989 13.587 1.00 81.56 72 LEU A O 1
ATOM 581 N N . GLU A 1 73 ? -0.397 3.353 14.573 1.00 77.81 73 GLU A N 1
ATOM 582 C CA . GLU A 1 73 ? -1.164 3.597 13.350 1.00 77.81 73 GLU A CA 1
ATOM 583 C C . GLU A 1 73 ? -0.421 4.531 12.394 1.00 77.81 73 GLU A C 1
ATOM 585 O O . GLU A 1 73 ? -0.369 4.241 11.197 1.00 77.81 73 GLU A O 1
ATOM 590 N N . ASP A 1 74 ? 0.240 5.563 12.915 1.00 79.69 74 ASP A N 1
ATOM 591 C CA . ASP A 1 74 ? 1.104 6.444 12.126 1.00 79.69 74 ASP A CA 1
ATOM 592 C C . ASP A 1 74 ? 2.282 5.668 11.535 1.00 79.69 74 ASP A C 1
ATOM 594 O O . ASP A 1 74 ? 2.556 5.746 10.335 1.00 79.69 74 ASP A O 1
ATOM 598 N N . LEU A 1 75 ? 2.926 4.817 12.340 1.00 84.31 75 LEU A N 1
ATOM 599 C CA . LEU A 1 75 ? 4.003 3.954 11.866 1.00 84.31 75 LEU A CA 1
ATOM 600 C C . LEU A 1 75 ? 3.521 3.011 10.752 1.00 84.31 75 LEU A C 1
ATOM 602 O O . LEU A 1 75 ? 4.171 2.885 9.712 1.00 84.31 75 LEU A O 1
ATOM 606 N N . LYS A 1 76 ? 2.350 2.381 10.917 1.00 82.25 76 LYS A N 1
ATOM 607 C CA . LYS A 1 76 ? 1.738 1.560 9.859 1.00 82.25 76 LYS A CA 1
ATOM 608 C C . LYS A 1 76 ? 1.444 2.382 8.606 1.00 82.25 76 LYS A C 1
ATOM 610 O O . LYS A 1 76 ? 1.640 1.869 7.505 1.00 82.25 76 LYS A O 1
ATOM 615 N N . ALA A 1 77 ? 0.966 3.618 8.744 1.00 79.69 77 ALA A N 1
ATOM 616 C CA . ALA A 1 77 ? 0.701 4.502 7.614 1.00 79.69 77 ALA A CA 1
ATOM 617 C C . ALA A 1 77 ? 1.990 4.816 6.838 1.00 79.69 77 ALA A C 1
ATOM 619 O O . ALA A 1 77 ? 2.001 4.682 5.613 1.00 79.69 77 ALA A O 1
ATOM 620 N N . ILE A 1 78 ? 3.089 5.110 7.540 1.00 85.56 78 ILE A N 1
ATOM 621 C CA . ILE A 1 78 ? 4.417 5.320 6.944 1.00 85.56 78 ILE A CA 1
ATOM 622 C C . ILE A 1 78 ? 4.870 4.073 6.174 1.00 85.56 78 ILE A C 1
ATOM 624 O O . ILE A 1 78 ? 5.231 4.174 5.001 1.00 85.56 78 ILE A O 1
ATOM 628 N N . PHE A 1 79 ? 4.789 2.880 6.774 1.00 86.75 79 PHE A N 1
ATOM 629 C CA . PHE A 1 79 ? 5.171 1.637 6.092 1.00 86.75 79 PHE A CA 1
ATOM 630 C C . PHE A 1 79 ? 4.294 1.331 4.870 1.00 86.75 79 PHE A C 1
ATOM 632 O O . PHE A 1 79 ? 4.806 0.912 3.829 1.00 86.75 79 PHE A O 1
ATOM 639 N N . ARG A 1 80 ? 2.977 1.564 4.956 1.00 83.25 80 ARG A N 1
ATOM 640 C CA . ARG A 1 80 ? 2.064 1.416 3.809 1.00 83.25 80 ARG A CA 1
ATOM 641 C C . ARG A 1 80 ? 2.425 2.385 2.686 1.00 83.25 80 ARG A C 1
ATOM 643 O O . ARG A 1 80 ? 2.414 1.977 1.525 1.00 83.25 80 ARG A O 1
ATOM 650 N N . MET A 1 81 ? 2.769 3.629 3.022 1.00 85.19 81 MET A N 1
ATOM 651 C CA . MET A 1 81 ? 3.207 4.631 2.052 1.00 85.19 81 MET A CA 1
ATOM 652 C C . MET A 1 81 ? 4.524 4.221 1.389 1.00 85.19 81 MET A C 1
ATOM 654 O O . MET A 1 81 ? 4.610 4.226 0.165 1.00 85.19 81 MET A O 1
ATOM 658 N N . ALA A 1 82 ? 5.517 3.778 2.163 1.00 85.00 82 ALA A N 1
ATOM 659 C CA . ALA A 1 82 ? 6.785 3.286 1.626 1.00 85.00 82 ALA A CA 1
ATOM 660 C C . ALA A 1 82 ? 6.577 2.116 0.646 1.00 85.00 82 ALA A C 1
ATOM 662 O O . ALA A 1 82 ? 7.106 2.123 -0.465 1.00 85.00 82 ALA A O 1
ATOM 663 N N . ALA A 1 83 ? 5.728 1.148 1.008 1.00 87.19 83 ALA A N 1
ATOM 664 C CA . ALA A 1 83 ? 5.376 0.037 0.126 1.00 87.19 83 ALA A CA 1
ATOM 665 C C . ALA A 1 83 ? 4.649 0.501 -1.151 1.00 87.19 83 ALA A C 1
ATOM 667 O 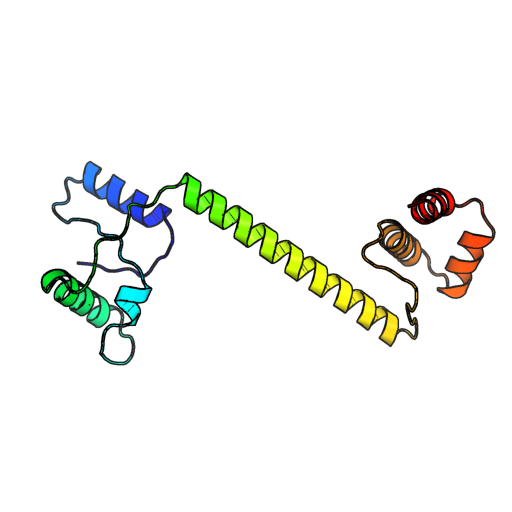O . ALA A 1 83 ? 4.856 -0.061 -2.227 1.00 87.19 83 ALA A O 1
ATOM 668 N N . HIS A 1 84 ? 3.789 1.518 -1.051 1.00 86.81 84 HIS A N 1
ATOM 669 C CA . HIS A 1 84 ? 3.108 2.098 -2.206 1.00 86.81 84 HIS A CA 1
ATOM 670 C C . HIS A 1 84 ? 4.086 2.823 -3.141 1.00 86.81 84 HIS A C 1
ATOM 672 O O . HIS A 1 84 ? 4.040 2.609 -4.352 1.00 86.81 84 HIS A O 1
ATOM 678 N N . LEU A 1 85 ? 5.017 3.606 -2.589 1.00 89.12 85 LEU A N 1
ATOM 679 C CA . LEU A 1 85 ? 6.065 4.285 -3.350 1.00 89.12 85 LEU A CA 1
ATOM 680 C C . LEU A 1 85 ? 6.950 3.295 -4.110 1.00 89.12 85 LEU A C 1
ATOM 682 O O . LEU A 1 85 ? 7.211 3.513 -5.292 1.00 89.12 85 LEU A O 1
ATOM 686 N N . GLU A 1 86 ? 7.348 2.181 -3.490 1.00 85.38 86 GLU A N 1
ATOM 687 C CA . GLU A 1 86 ? 8.162 1.177 -4.183 1.00 85.38 86 GLU A CA 1
ATOM 688 C C . GLU A 1 86 ? 7.387 0.516 -5.333 1.00 85.38 86 GLU A C 1
ATOM 690 O O . GLU A 1 86 ? 7.906 0.397 -6.442 1.00 85.38 86 GLU A O 1
ATOM 695 N N . ARG A 1 87 ? 6.103 0.182 -5.133 1.00 86.88 87 ARG A N 1
ATOM 696 C CA . ARG A 1 87 ? 5.251 -0.330 -6.223 1.00 86.88 87 ARG A CA 1
ATOM 697 C C . ARG A 1 87 ? 5.121 0.674 -7.368 1.00 86.88 87 ARG A C 1
ATOM 699 O O . ARG A 1 87 ? 5.239 0.286 -8.531 1.00 86.88 87 ARG A O 1
ATOM 706 N N . ASN A 1 88 ? 4.919 1.953 -7.053 1.00 87.38 88 ASN A N 1
ATOM 707 C CA . ASN A 1 88 ? 4.829 3.018 -8.051 1.00 87.38 88 ASN A CA 1
ATOM 708 C C . ASN A 1 88 ? 6.150 3.180 -8.810 1.00 87.38 88 ASN A C 1
ATOM 710 O O . ASN A 1 88 ? 6.145 3.294 -10.036 1.00 87.38 88 ASN A O 1
ATOM 714 N N . ARG A 1 89 ? 7.288 3.103 -8.111 1.00 85.19 89 ARG A N 1
ATOM 715 C CA . ARG A 1 89 ? 8.626 3.109 -8.712 1.00 85.19 89 ARG A CA 1
ATOM 716 C C . ARG A 1 89 ? 8.803 1.944 -9.688 1.00 85.19 89 ARG A C 1
ATOM 718 O O . ARG A 1 89 ? 9.256 2.159 -10.812 1.00 85.19 89 ARG A O 1
ATOM 725 N N . THR A 1 90 ? 8.425 0.724 -9.308 1.00 84.00 90 THR A N 1
ATOM 726 C CA . THR A 1 90 ? 8.480 -0.449 -10.199 1.00 84.00 90 THR A CA 1
ATOM 727 C C . THR A 1 90 ? 7.562 -0.285 -11.412 1.00 84.00 90 THR A C 1
ATOM 729 O O . THR A 1 90 ? 7.981 -0.541 -12.543 1.00 84.00 90 THR A O 1
ATOM 732 N N . ALA A 1 91 ? 6.327 0.177 -11.204 1.00 83.75 91 ALA A N 1
ATOM 733 C CA . ALA A 1 91 ? 5.363 0.405 -12.277 1.00 83.75 91 ALA A CA 1
ATOM 734 C C . ALA A 1 91 ? 5.868 1.451 -13.284 1.00 83.75 91 ALA A C 1
ATOM 736 O O . ALA A 1 91 ? 5.802 1.225 -14.495 1.00 83.75 91 ALA A O 1
ATOM 737 N N . LEU A 1 92 ? 6.442 2.554 -12.795 1.00 86.31 92 LEU A N 1
ATOM 738 C CA . LEU A 1 92 ? 7.018 3.606 -13.628 1.00 86.31 92 LEU A CA 1
ATOM 739 C C . LEU A 1 92 ? 8.199 3.087 -14.456 1.00 86.31 92 LEU A C 1
ATOM 741 O O . LEU A 1 92 ? 8.235 3.304 -15.664 1.00 86.31 92 LEU A O 1
ATOM 745 N N . LYS A 1 93 ? 9.117 2.323 -13.850 1.00 83.06 93 LYS A N 1
ATOM 746 C CA . LYS A 1 93 ? 10.234 1.691 -14.577 1.00 83.06 93 LYS A CA 1
ATOM 747 C C . LYS A 1 93 ? 9.747 0.785 -15.700 1.00 83.06 93 LYS A C 1
ATOM 749 O O . LYS A 1 93 ? 10.245 0.860 -16.820 1.00 83.06 93 LYS A O 1
ATOM 754 N N . ASN A 1 94 ? 8.754 -0.054 -15.417 1.00 83.00 94 ASN A N 1
ATOM 755 C CA . ASN A 1 94 ? 8.180 -0.947 -16.419 1.00 83.00 94 ASN A CA 1
ATOM 756 C C . ASN A 1 94 ? 7.491 -0.168 -17.544 1.00 83.00 94 ASN A C 1
ATOM 758 O O . ASN A 1 94 ? 7.571 -0.571 -18.704 1.00 83.00 94 ASN A O 1
ATOM 762 N N . ARG A 1 95 ? 6.848 0.961 -17.224 1.00 85.00 95 ARG A N 1
ATOM 763 C CA . ARG A 1 95 ? 6.266 1.860 -18.224 1.00 85.00 95 ARG A CA 1
ATOM 764 C C . ARG A 1 95 ? 7.344 2.478 -19.113 1.00 85.00 95 ARG A C 1
ATOM 766 O O . ARG A 1 95 ? 7.186 2.420 -20.324 1.00 85.00 95 ARG A O 1
ATOM 773 N N . ILE A 1 96 ? 8.442 2.980 -18.540 1.00 82.19 96 ILE A N 1
ATOM 774 C CA . ILE A 1 96 ? 9.580 3.527 -19.299 1.00 82.19 96 ILE A CA 1
ATOM 775 C C . ILE A 1 96 ? 10.146 2.468 -20.250 1.00 82.19 96 ILE A C 1
ATOM 777 O O . ILE A 1 96 ? 10.245 2.731 -21.444 1.00 82.19 96 ILE A O 1
ATOM 781 N N . LYS A 1 97 ? 10.434 1.252 -19.757 1.00 80.50 97 LYS A N 1
ATOM 782 C CA . LYS A 1 97 ? 10.925 0.144 -20.599 1.00 80.50 97 LYS A CA 1
ATOM 783 C C . LYS A 1 97 ? 9.990 -0.133 -21.775 1.00 80.50 97 LYS A C 1
ATOM 785 O O . LYS A 1 97 ? 10.434 -0.133 -22.913 1.00 80.50 97 LYS A O 1
ATOM 790 N N . LYS A 1 98 ? 8.684 -0.273 -21.513 1.00 82.50 98 LYS A N 1
ATOM 791 C CA . LYS A 1 98 ? 7.680 -0.509 -22.562 1.00 82.50 98 LYS A CA 1
ATOM 792 C C . LYS A 1 98 ? 7.584 0.638 -23.569 1.00 82.50 98 LYS A C 1
ATOM 794 O O . LYS A 1 98 ? 7.354 0.380 -24.745 1.00 82.50 98 LYS A O 1
ATOM 799 N N . THR A 1 99 ? 7.696 1.889 -23.127 1.00 83.25 99 THR A N 1
ATOM 800 C CA . THR A 1 99 ? 7.676 3.050 -24.028 1.00 83.25 99 THR A CA 1
ATOM 801 C C . THR A 1 99 ? 8.909 3.063 -24.926 1.00 83.25 99 THR A C 1
ATOM 803 O O . THR A 1 99 ? 8.762 3.227 -26.133 1.00 83.25 99 THR A O 1
ATOM 806 N N . LEU A 1 100 ? 10.097 2.818 -24.364 1.00 77.56 100 LEU A N 1
ATOM 807 C CA . LEU A 1 100 ? 11.341 2.715 -25.131 1.00 77.56 100 LEU A CA 1
ATOM 808 C C . LEU A 1 100 ? 11.286 1.554 -26.133 1.00 77.56 100 LEU A C 1
ATOM 810 O O . LEU A 1 100 ? 11.566 1.756 -27.311 1.00 77.56 100 LEU A O 1
ATOM 814 N N . ASP A 1 101 ? 10.819 0.379 -25.704 1.00 79.75 101 ASP A N 1
ATOM 815 C CA . ASP A 1 101 ? 10.673 -0.787 -26.580 1.00 79.75 101 ASP A CA 1
ATOM 816 C C . ASP A 1 101 ? 9.730 -0.502 -27.763 1.00 79.75 101 ASP A C 1
ATOM 818 O O . ASP A 1 101 ? 10.018 -0.904 -28.890 1.00 79.75 101 ASP A O 1
ATOM 822 N N . ARG A 1 102 ? 8.622 0.225 -27.539 1.00 81.31 102 ARG A N 1
ATOM 823 C CA . ARG A 1 102 ? 7.695 0.646 -28.610 1.00 81.31 102 ARG A CA 1
ATOM 824 C C . ARG A 1 102 ? 8.313 1.645 -29.582 1.00 81.31 102 ARG A C 1
ATOM 826 O O . ARG A 1 102 ? 7.962 1.621 -30.754 1.00 81.31 102 ARG A O 1
ATOM 833 N N . ALA A 1 103 ? 9.224 2.488 -29.108 1.00 79.31 103 ALA A N 1
ATOM 834 C CA . ALA A 1 103 ? 10.002 3.393 -29.947 1.00 79.31 103 ALA A CA 1
ATOM 835 C C . ALA A 1 103 ? 11.155 2.681 -30.688 1.00 79.31 103 ALA A C 1
ATOM 837 O O . ALA A 1 103 ? 11.965 3.335 -31.335 1.00 79.31 103 ALA A O 1
ATOM 838 N N . GLY A 1 104 ? 11.267 1.348 -30.582 1.00 76.56 104 GLY A N 1
ATOM 839 C CA . GLY A 1 104 ? 12.350 0.566 -31.187 1.00 76.56 104 GLY A CA 1
ATOM 840 C C . GLY A 1 104 ? 13.662 0.599 -30.394 1.00 76.56 104 GLY A C 1
ATOM 841 O O . GLY A 1 104 ? 14.660 0.020 -30.820 1.00 76.56 104 GLY A O 1
ATOM 842 N N . ILE A 1 105 ? 13.671 1.230 -29.218 1.00 72.62 105 ILE A N 1
ATOM 843 C CA . ILE A 1 105 ? 14.844 1.377 -28.360 1.00 72.62 105 ILE A CA 1
ATOM 844 C C . ILE A 1 105 ? 14.858 0.222 -27.361 1.00 72.62 105 ILE A C 1
ATOM 846 O O . ILE A 1 105 ? 14.193 0.280 -26.331 1.00 72.62 105 ILE A O 1
ATOM 850 N N . ARG A 1 106 ? 15.634 -0.833 -27.644 1.00 66.19 106 ARG A N 1
ATOM 851 C CA . ARG A 1 106 ? 15.795 -1.967 -26.718 1.00 66.19 106 ARG A CA 1
ATOM 852 C C . ARG A 1 106 ? 16.901 -1.706 -25.696 1.00 66.19 106 ARG A C 1
ATOM 854 O O . ARG A 1 106 ? 18.083 -1.803 -26.041 1.00 66.19 106 ARG A O 1
ATOM 861 N N . PRO A 1 107 ? 16.576 -1.478 -24.416 1.00 61.84 107 PRO A N 1
ATOM 862 C CA . PRO A 1 107 ? 17.567 -1.147 -23.410 1.00 61.84 107 PRO A CA 1
ATOM 863 C C . PRO A 1 107 ? 18.186 -2.428 -22.819 1.00 61.84 107 PRO A C 1
ATOM 865 O O . PRO A 1 107 ? 17.970 -2.748 -21.654 1.00 61.84 107 PRO A O 1
ATOM 868 N N . ARG A 1 108 ? 18.957 -3.205 -23.596 1.00 56.59 108 ARG A N 1
ATOM 869 C CA . ARG A 1 108 ? 19.591 -4.447 -23.081 1.00 56.59 108 ARG A CA 1
ATOM 870 C C . ARG A 1 108 ? 20.559 -4.205 -21.911 1.00 56.59 108 ARG A C 1
ATOM 872 O O . ARG A 1 108 ? 20.746 -5.102 -21.100 1.00 56.59 108 ARG A O 1
ATOM 879 N N . TYR A 1 109 ? 21.119 -2.999 -21.803 1.00 62.38 109 TYR A N 1
ATOM 880 C CA . TYR A 1 109 ? 22.079 -2.607 -20.760 1.00 62.38 109 TYR A CA 1
ATOM 881 C C . TYR A 1 109 ? 21.645 -1.362 -19.967 1.00 62.38 109 TYR A C 1
ATOM 883 O O . TYR A 1 109 ? 22.444 -0.783 -19.234 1.00 62.38 109 TYR A O 1
ATOM 891 N N . LEU A 1 110 ? 20.395 -0.911 -20.132 1.00 64.69 110 LEU A N 1
ATOM 892 C CA . LEU A 1 110 ? 19.899 0.300 -19.478 1.00 64.69 110 LEU A CA 1
ATOM 893 C C . LEU A 1 110 ? 19.265 -0.072 -18.131 1.00 64.69 110 LEU A C 1
ATOM 895 O O . LEU A 1 110 ? 18.089 -0.439 -18.042 1.00 64.69 110 LEU A O 1
ATOM 899 N N . ASP A 1 111 ? 20.057 -0.001 -17.067 1.00 68.31 111 ASP A N 1
ATOM 900 C CA . ASP A 1 111 ? 19.549 -0.223 -15.718 1.00 68.31 111 ASP A CA 1
ATOM 901 C C . ASP A 1 111 ? 18.901 1.050 -15.156 1.00 68.31 111 ASP A C 1
ATOM 903 O O . ASP A 1 111 ? 19.575 1.968 -14.695 1.00 68.31 111 ASP A O 1
ATOM 907 N N . LEU A 1 112 ? 17.566 1.087 -15.155 1.00 67.88 112 LEU A N 1
ATOM 908 C CA . LEU A 1 112 ? 16.765 2.181 -14.588 1.00 67.88 112 LEU A CA 1
ATOM 909 C C . LEU A 1 112 ? 16.884 2.312 -13.055 1.00 67.88 112 LEU A C 1
ATOM 911 O O . LEU A 1 112 ? 16.250 3.188 -12.466 1.00 67.88 112 LEU A O 1
ATOM 915 N N . ASN A 1 113 ? 17.624 1.429 -12.378 1.00 65.00 113 ASN A N 1
ATOM 916 C CA . ASN A 1 113 ? 18.021 1.638 -10.985 1.00 65.00 113 ASN A CA 1
ATOM 917 C C . ASN A 1 113 ? 19.195 2.611 -10.853 1.00 65.00 113 ASN A C 1
ATOM 919 O O . ASN A 1 113 ? 19.336 3.235 -9.803 1.00 65.00 113 ASN A O 1
ATOM 923 N N . ASN A 1 114 ? 20.001 2.766 -11.904 1.00 66.88 114 ASN A N 1
ATOM 924 C CA . ASN A 1 114 ? 21.165 3.632 -11.887 1.00 66.88 114 ASN A CA 1
ATOM 925 C C . ASN A 1 114 ? 20.756 5.083 -12.135 1.00 66.88 114 ASN A C 1
ATOM 927 O O . ASN A 1 114 ? 20.116 5.401 -13.138 1.00 66.88 114 ASN A O 1
ATOM 931 N N . GLN A 1 115 ? 21.188 5.981 -11.245 1.00 64.62 115 GLN A N 1
ATOM 932 C CA . GLN A 1 115 ? 20.925 7.422 -11.355 1.00 64.62 115 GLN A CA 1
ATOM 933 C C . GLN A 1 115 ? 21.374 7.988 -12.709 1.00 64.62 115 GLN A C 1
ATO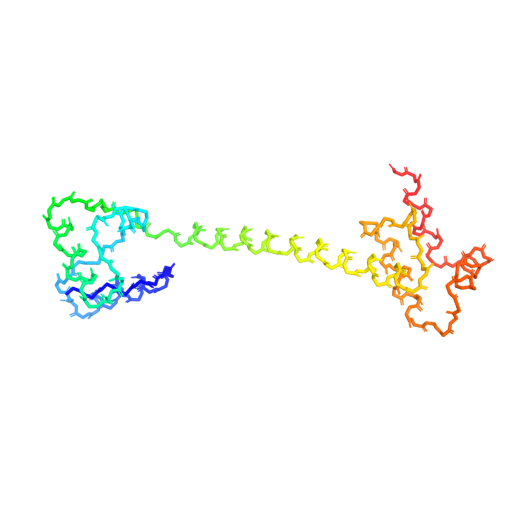M 935 O O . GLN A 1 115 ? 20.700 8.840 -13.277 1.00 64.62 115 GLN A O 1
ATOM 940 N N . TRP A 1 116 ? 22.452 7.448 -13.284 1.00 64.94 116 TRP A N 1
ATOM 941 C CA . TRP A 1 116 ? 22.933 7.839 -14.608 1.00 64.94 116 TRP A CA 1
ATOM 942 C C . TRP A 1 116 ? 21.900 7.650 -15.723 1.00 64.94 116 TRP A C 1
ATOM 944 O O . TRP A 1 116 ? 21.784 8.510 -16.588 1.00 64.94 116 TRP A O 1
ATOM 954 N N . VAL A 1 117 ? 21.118 6.569 -15.692 1.00 68.75 117 VAL A N 1
ATOM 955 C CA . VAL A 1 117 ? 20.101 6.318 -16.720 1.00 68.75 117 VAL A CA 1
ATOM 956 C C . VAL A 1 117 ? 18.961 7.330 -16.622 1.00 68.75 117 VAL A C 1
ATOM 958 O O . VAL A 1 117 ? 18.441 7.769 -17.644 1.00 68.75 117 VAL A O 1
ATOM 961 N N . LEU A 1 118 ? 18.591 7.737 -15.407 1.00 68.75 118 LEU A N 1
ATOM 962 C CA . LEU A 1 118 ? 17.592 8.787 -15.208 1.00 68.75 118 LEU A CA 1
ATOM 963 C C . LEU A 1 118 ? 18.101 10.130 -15.740 1.00 68.75 118 LEU A C 1
ATOM 965 O O . LEU A 1 118 ? 17.396 10.779 -16.505 1.00 68.75 118 LEU A O 1
ATOM 969 N N . HIS A 1 119 ? 19.336 10.509 -15.406 1.00 70.06 119 HIS A N 1
ATOM 970 C CA . HIS A 1 119 ? 19.949 11.737 -15.918 1.00 70.06 119 HIS A CA 1
ATOM 971 C C . HIS A 1 119 ? 20.108 11.731 -17.444 1.00 70.06 119 HIS A C 1
ATOM 973 O O . HIS A 1 119 ? 19.880 12.755 -18.081 1.00 70.06 119 HIS A O 1
ATOM 979 N N . PHE A 1 120 ? 20.437 10.580 -18.035 1.00 74.12 120 PHE A N 1
ATOM 980 C CA . PHE A 1 120 ? 20.463 10.403 -19.485 1.00 74.12 120 PHE A CA 1
ATOM 981 C C . PHE A 1 120 ? 19.084 10.627 -20.115 1.00 74.12 120 PHE A C 1
ATOM 983 O O . PHE A 1 120 ? 18.983 11.345 -21.101 1.00 74.12 120 PHE A O 1
ATOM 990 N N . LEU A 1 121 ? 18.020 10.051 -19.544 1.00 72.75 121 LEU A N 1
ATOM 991 C CA . LEU A 1 121 ? 16.663 10.221 -20.072 1.00 72.75 121 LEU A CA 1
ATOM 992 C C . LEU A 1 121 ? 16.176 11.670 -19.975 1.00 72.75 121 LEU A C 1
ATOM 994 O O . LEU A 1 121 ? 15.556 12.138 -20.920 1.00 72.75 121 LEU A O 1
ATOM 998 N N . TYR A 1 122 ? 16.474 12.383 -18.883 1.00 74.50 122 TYR A N 1
ATOM 999 C CA . TYR A 1 122 ? 16.170 13.817 -18.783 1.00 74.50 122 TYR A CA 1
ATOM 1000 C C . TYR A 1 122 ? 16.880 14.616 -19.873 1.00 74.50 122 TYR A C 1
ATOM 1002 O O . TYR A 1 122 ? 16.241 15.357 -20.607 1.00 74.50 122 TYR A O 1
ATOM 1010 N N . HIS A 1 123 ? 18.182 14.385 -20.035 1.00 74.00 123 HIS A N 1
ATOM 1011 C CA . HIS A 1 123 ? 18.971 15.050 -21.063 1.00 74.00 123 HIS A CA 1
ATOM 1012 C C . HIS A 1 123 ? 18.495 14.72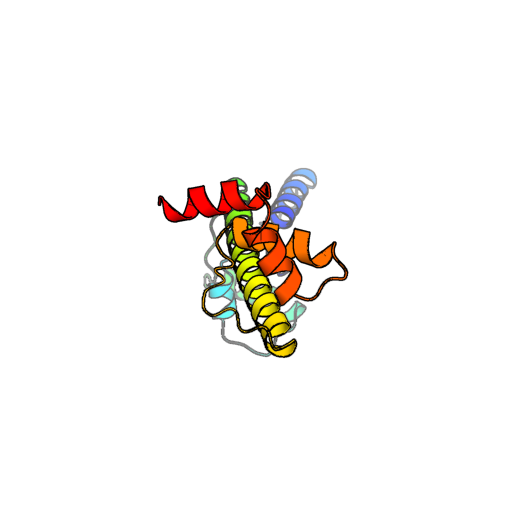4 -22.485 1.00 74.00 123 HIS A C 1
ATOM 1014 O O . HIS A 1 123 ? 18.530 15.577 -23.361 1.00 74.00 123 HIS A O 1
ATOM 1020 N N . TYR A 1 124 ? 18.050 13.491 -22.728 1.00 73.88 124 TYR A N 1
ATOM 1021 C CA . TYR A 1 124 ? 17.524 13.082 -24.025 1.00 73.88 124 TYR A CA 1
ATOM 1022 C C . TYR A 1 124 ? 16.176 13.739 -24.350 1.00 73.88 124 TYR A C 1
ATOM 1024 O O . TYR A 1 124 ? 15.942 14.091 -25.498 1.00 73.88 124 TYR A O 1
ATOM 1032 N N . ILE A 1 125 ? 15.297 13.923 -23.358 1.00 75.88 125 ILE A N 1
ATOM 1033 C CA . ILE A 1 125 ? 13.993 14.581 -23.555 1.00 75.88 125 ILE A CA 1
ATOM 1034 C C . ILE A 1 125 ? 14.159 16.056 -23.947 1.00 75.88 125 ILE A C 1
ATOM 1036 O O . ILE A 1 125 ? 13.356 16.564 -24.725 1.00 75.88 125 ILE A O 1
ATOM 1040 N N . ASP A 1 126 ? 15.203 16.719 -23.447 1.00 72.50 126 ASP A N 1
ATOM 1041 C CA . ASP A 1 126 ? 15.488 18.129 -23.739 1.00 72.50 126 ASP A CA 1
ATOM 1042 C C . ASP A 1 126 ? 16.163 18.347 -25.110 1.00 72.50 126 ASP A C 1
ATOM 1044 O O . ASP A 1 126 ? 16.436 19.486 -25.489 1.00 72.50 126 ASP A O 1
ATOM 1048 N N . GLN A 1 127 ? 16.442 17.281 -25.872 1.00 71.62 127 GLN A N 1
ATOM 1049 C CA . GLN A 1 127 ? 17.084 17.361 -27.184 1.00 71.62 127 GLN A CA 1
ATOM 1050 C C . GLN A 1 127 ? 16.172 16.839 -28.301 1.00 71.62 127 GLN A C 1
ATOM 1052 O O . GLN A 1 127 ? 15.568 15.779 -28.188 1.00 71.62 127 GLN A O 1
ATOM 1057 N N . GLU A 1 128 ? 16.145 17.534 -29.441 1.00 70.06 128 GLU A N 1
ATOM 1058 C CA . GLU A 1 128 ? 15.431 17.088 -30.655 1.00 70.06 128 GLU A CA 1
ATOM 1059 C C . GLU A 1 128 ? 16.220 16.045 -31.477 1.00 70.06 128 GLU A C 1
ATOM 1061 O O . GLU A 1 128 ? 15.891 15.758 -32.627 1.00 70.06 128 GLU A O 1
ATOM 1066 N N . THR A 1 129 ? 17.288 15.475 -30.914 1.00 72.44 129 THR A N 1
ATOM 1067 C CA . THR A 1 129 ? 18.186 14.561 -31.628 1.00 72.44 129 THR A CA 1
ATOM 1068 C C . THR A 1 129 ? 17.718 13.112 -31.545 1.00 72.44 129 THR A C 1
ATOM 1070 O O . THR A 1 129 ? 17.002 12.684 -30.632 1.00 72.44 129 THR A O 1
ATOM 1073 N N . SER A 1 130 ? 18.137 12.299 -32.514 1.00 74.88 130 SER A N 1
ATOM 1074 C CA . SER A 1 130 ? 17.899 10.860 -32.432 1.00 74.88 130 SER A CA 1
ATOM 1075 C C . SER A 1 130 ? 18.679 10.254 -31.257 1.00 74.88 130 SER A C 1
ATOM 1077 O O . SER A 1 130 ? 19.743 10.737 -30.863 1.00 74.88 130 SER A O 1
ATOM 1079 N N . LEU A 1 131 ? 18.189 9.140 -30.700 1.00 70.94 131 LEU A N 1
ATOM 1080 C CA . LEU A 1 131 ? 18.884 8.451 -29.605 1.00 70.94 131 LEU A CA 1
ATOM 1081 C C . LEU A 1 131 ? 20.339 8.107 -29.973 1.00 70.94 131 LEU A C 1
ATOM 1083 O O . LEU A 1 131 ? 21.233 8.198 -29.133 1.00 70.94 131 LEU A O 1
ATOM 1087 N N . GLY A 1 132 ? 20.577 7.714 -31.228 1.00 68.88 132 GLY A N 1
ATOM 1088 C CA . GLY A 1 132 ? 21.909 7.382 -31.727 1.00 68.88 132 GLY A CA 1
ATOM 1089 C C . GLY A 1 132 ? 22.858 8.577 -31.692 1.00 68.88 132 GLY A C 1
ATOM 1090 O O . GLY A 1 132 ? 23.985 8.438 -31.222 1.00 68.88 132 GLY A O 1
ATOM 1091 N N . GLU A 1 133 ? 22.393 9.750 -32.116 1.00 72.81 133 GLU A N 1
ATOM 1092 C CA . GLU A 1 133 ? 23.170 10.995 -32.084 1.00 72.81 133 GLU A CA 1
ATOM 1093 C C . GLU A 1 133 ? 2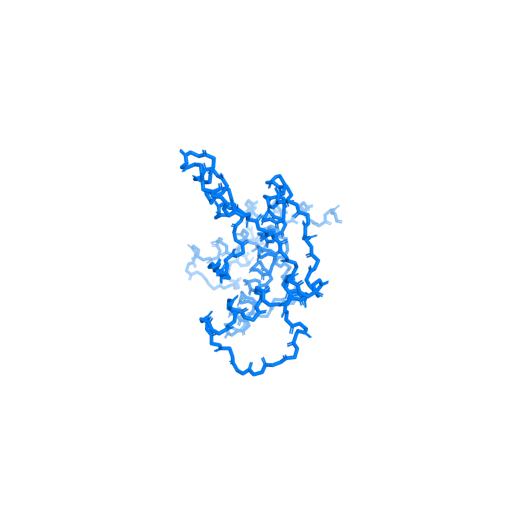3.427 11.460 -30.654 1.00 72.81 133 GLU A C 1
ATOM 1095 O O . GLU A 1 133 ? 24.564 11.785 -30.326 1.00 72.81 133 GLU A O 1
ATOM 1100 N N . CYS A 1 134 ? 22.419 11.403 -29.778 1.00 74.56 134 CYS A N 1
ATOM 1101 C CA . CYS A 1 134 ? 22.574 11.767 -28.369 1.00 74.56 134 CYS A CA 1
ATOM 1102 C C . CYS A 1 134 ? 23.609 10.867 -27.669 1.00 74.56 134 CYS A C 1
ATOM 1104 O O . CYS A 1 134 ? 24.502 11.339 -26.964 1.00 74.56 134 CYS A O 1
ATOM 1106 N N . ILE A 1 135 ? 23.555 9.553 -27.922 1.00 71.31 135 ILE A N 1
ATOM 1107 C CA . ILE A 1 135 ? 24.547 8.604 -27.407 1.00 71.31 135 ILE A CA 1
ATOM 1108 C C . ILE A 1 135 ? 25.935 8.906 -27.982 1.00 71.31 135 ILE A C 1
ATOM 1110 O O . ILE A 1 135 ? 26.906 8.931 -27.230 1.00 71.31 135 ILE A O 1
ATOM 1114 N N . GLN A 1 136 ? 26.056 9.145 -29.289 1.00 71.12 136 GLN A N 1
ATOM 1115 C CA . GLN A 1 136 ? 27.344 9.459 -29.913 1.00 71.12 136 GLN A CA 1
ATOM 1116 C C . GLN A 1 136 ? 27.938 10.778 -29.407 1.00 71.12 136 GLN A C 1
ATOM 1118 O O . GLN A 1 136 ? 29.144 10.832 -29.183 1.00 71.12 136 GLN A O 1
ATOM 1123 N N . ALA A 1 137 ? 27.118 11.804 -29.180 1.00 70.62 137 ALA A N 1
ATOM 1124 C CA . ALA A 1 137 ? 27.538 13.070 -28.585 1.00 70.62 137 ALA A CA 1
ATOM 1125 C C . ALA A 1 137 ? 28.096 12.856 -27.170 1.00 70.62 137 ALA A C 1
ATOM 1127 O O . ALA A 1 137 ? 29.198 13.304 -26.867 1.00 70.62 137 ALA A O 1
ATOM 1128 N N . LEU A 1 138 ? 27.421 12.041 -26.350 1.00 68.75 138 LEU A N 1
ATOM 1129 C CA . LEU A 1 138 ? 27.893 11.664 -25.011 1.00 68.75 138 LEU A CA 1
ATOM 1130 C C . LEU A 1 138 ? 29.213 10.885 -24.999 1.00 68.75 138 LEU A C 1
ATOM 1132 O O . LEU A 1 138 ? 29.879 10.836 -23.967 1.00 68.75 138 LEU A O 1
ATOM 1136 N N . PHE A 1 139 ? 29.557 10.212 -26.098 1.00 64.75 139 PHE A N 1
ATOM 1137 C CA . PHE A 1 139 ? 30.841 9.526 -26.251 1.00 64.75 139 PHE A CA 1
ATOM 1138 C C . PHE A 1 139 ? 31.935 10.419 -26.846 1.00 64.75 139 PHE A C 1
ATOM 1140 O O . PHE A 1 139 ? 33.110 10.106 -26.665 1.00 64.75 139 PHE A O 1
ATOM 1147 N N . LYS A 1 140 ? 31.563 11.476 -27.576 1.00 67.25 140 LYS A N 1
ATOM 1148 C CA . LYS A 1 140 ? 32.489 12.394 -28.254 1.00 67.25 140 LYS A CA 1
ATOM 1149 C C . LYS A 1 140 ? 32.901 13.572 -27.378 1.00 67.25 140 LYS A C 1
ATOM 1151 O O . LYS A 1 140 ? 34.050 13.990 -27.452 1.00 67.25 140 LYS A O 1
ATOM 1156 N N . GLU A 1 141 ? 31.991 14.096 -26.568 1.00 58.19 141 GLU A N 1
ATOM 1157 C CA . GLU A 1 141 ? 32.272 15.209 -25.663 1.00 58.19 141 GLU A CA 1
ATOM 1158 C C . GLU A 1 141 ? 32.612 14.694 -24.259 1.00 58.19 141 GLU A C 1
ATOM 1160 O O . GLU A 1 141 ? 32.060 13.688 -23.803 1.00 58.19 141 GLU A O 1
ATOM 1165 N N . GLU A 1 142 ? 33.484 15.408 -23.534 1.00 57.41 142 GLU A N 1
ATOM 1166 C CA . GLU A 1 142 ? 33.634 15.285 -22.075 1.00 57.41 142 GLU A CA 1
ATOM 1167 C C . GLU A 1 142 ? 32.367 15.809 -21.385 1.00 57.41 142 GLU A C 1
ATOM 1169 O O . GLU A 1 142 ? 32.344 16.814 -20.680 1.00 57.41 142 GLU A O 1
ATOM 1174 N N . HIS A 1 143 ? 31.253 15.137 -21.643 1.00 59.88 143 HIS A N 1
ATOM 1175 C CA . HIS A 1 143 ? 29.953 15.552 -21.177 1.00 59.88 143 HIS A CA 1
ATOM 1176 C C . HIS A 1 143 ? 29.883 15.362 -19.652 1.00 59.88 143 HIS A C 1
ATOM 1178 O O . HIS A 1 143 ? 30.372 14.346 -19.143 1.00 59.88 143 HIS A O 1
ATOM 1184 N N . PRO A 1 144 ? 29.217 16.241 -18.880 1.00 61.62 144 PRO A N 1
ATOM 1185 C CA . PRO A 1 144 ? 29.097 16.096 -17.420 1.00 61.62 144 PRO A CA 1
ATOM 1186 C C . PRO A 1 144 ? 28.502 14.742 -16.983 1.00 61.62 144 PRO A C 1
ATOM 1188 O O . PRO A 1 144 ? 28.786 14.232 -15.897 1.00 61.62 144 PRO A O 1
ATOM 1191 N N . LEU A 1 145 ? 27.730 14.096 -17.864 1.00 61.94 145 LEU A N 1
ATOM 1192 C CA . LEU A 1 145 ? 27.179 12.752 -17.656 1.00 61.94 145 LEU A CA 1
ATOM 1193 C C . LEU A 1 145 ? 28.216 11.620 -17.802 1.00 61.94 145 LEU A C 1
ATOM 1195 O O . LEU A 1 145 ? 27.994 10.529 -17.270 1.00 61.94 145 LEU A O 1
ATOM 1199 N N . ALA A 1 146 ? 29.350 11.851 -18.471 1.00 58.53 146 ALA A N 1
ATOM 1200 C CA . ALA A 1 146 ? 30.456 10.897 -18.575 1.00 58.53 146 ALA A CA 1
ATOM 1201 C C . ALA A 1 146 ? 31.150 10.692 -17.217 1.00 58.53 146 ALA A C 1
ATOM 1203 O O . ALA A 1 146 ? 31.464 9.558 -16.844 1.00 58.53 146 ALA A O 1
ATOM 1204 N N . ALA A 1 147 ? 31.293 11.758 -16.420 1.00 59.91 147 ALA A N 1
ATOM 1205 C CA . ALA A 1 147 ? 31.843 11.685 -15.065 1.00 59.91 147 ALA A CA 1
ATOM 1206 C C . ALA A 1 147 ? 30.970 10.828 -14.126 1.00 59.91 147 ALA A C 1
ATOM 1208 O O . ALA A 1 147 ? 31.485 10.015 -13.354 1.00 59.91 147 ALA A O 1
ATOM 1209 N N . ILE A 1 148 ? 29.641 10.952 -14.229 1.00 60.31 148 ILE A N 1
ATOM 1210 C CA . ILE A 1 148 ? 28.678 10.159 -13.447 1.00 60.31 148 ILE A CA 1
ATOM 1211 C C . ILE A 1 148 ? 28.684 8.692 -13.909 1.00 60.31 148 ILE A C 1
ATOM 1213 O O . ILE A 1 148 ? 28.692 7.784 -13.079 1.00 60.31 148 ILE A O 1
ATOM 1217 N N . ARG A 1 149 ? 28.766 8.439 -15.223 1.00 55.88 149 ARG A N 1
ATOM 1218 C CA . ARG A 1 149 ? 28.880 7.085 -15.795 1.00 55.88 149 ARG A CA 1
ATOM 1219 C C . ARG A 1 149 ? 30.111 6.334 -15.287 1.00 55.88 149 ARG A C 1
ATOM 1221 O O . ARG A 1 149 ? 30.018 5.163 -14.921 1.00 55.88 149 ARG A O 1
ATOM 1228 N N . ASN A 1 150 ? 31.264 7.003 -15.282 1.00 57.72 150 ASN A N 1
ATOM 1229 C CA . ASN A 1 150 ? 32.545 6.404 -14.907 1.00 57.72 150 ASN A CA 1
ATOM 1230 C C . ASN A 1 150 ? 32.636 6.100 -13.404 1.00 57.72 150 ASN A C 1
ATOM 1232 O O . ASN A 1 150 ? 33.297 5.135 -13.027 1.00 57.72 150 ASN A O 1
ATOM 1236 N N . LYS A 1 151 ? 31.931 6.859 -12.551 1.00 55.84 151 LYS A N 1
ATOM 1237 C CA . LYS A 1 151 ? 31.799 6.552 -11.116 1.00 55.84 151 LYS A CA 1
ATOM 1238 C C . LYS A 1 151 ? 31.008 5.267 -10.851 1.00 55.84 151 LYS A C 1
ATOM 1240 O O . LYS A 1 151 ? 31.341 4.548 -9.919 1.00 55.84 151 LYS A O 1
ATOM 1245 N N . ILE A 1 152 ? 30.013 4.951 -11.682 1.00 50.47 152 ILE A N 1
ATOM 1246 C CA . ILE A 1 152 ? 29.178 3.748 -11.518 1.00 50.47 152 ILE A CA 1
ATOM 1247 C C . ILE A 1 152 ? 29.920 2.478 -11.949 1.00 50.47 152 ILE A C 1
ATOM 1249 O O . ILE A 1 152 ? 29.733 1.443 -11.335 1.00 50.47 152 ILE A O 1
ATOM 1253 N N . LYS A 1 153 ? 30.811 2.543 -12.949 1.00 49.97 153 LYS A N 1
ATOM 1254 C CA . LYS A 1 153 ? 31.630 1.382 -13.362 1.00 49.97 153 LYS A CA 1
ATOM 1255 C C . LYS A 1 153 ? 32.653 0.916 -12.312 1.00 49.97 153 LYS A C 1
ATOM 1257 O O . LYS A 1 153 ? 33.234 -0.148 -12.492 1.00 49.97 153 LYS A O 1
ATOM 1262 N N . LYS A 1 154 ? 32.943 1.730 -11.290 1.00 45.38 154 LYS A N 1
ATOM 1263 C CA . LYS A 1 154 ? 33.939 1.433 -10.242 1.00 45.38 154 LYS A CA 1
ATOM 1264 C C . LYS A 1 154 ? 33.344 0.780 -8.983 1.00 45.38 154 LYS A C 1
ATOM 1266 O O . LYS A 1 154 ? 34.108 0.492 -8.066 1.00 45.38 154 LYS A O 1
ATOM 1271 N N . HIS A 1 155 ? 32.033 0.543 -8.945 1.00 38.34 155 HIS A N 1
ATOM 1272 C CA . HIS A 1 155 ? 31.321 -0.180 -7.887 1.00 38.34 155 HIS A CA 1
ATOM 1273 C C . HIS A 1 155 ? 30.577 -1.377 -8.477 1.00 38.34 155 HIS A C 1
ATOM 1275 O O . HIS A 1 155 ? 30.408 -2.361 -7.727 1.00 38.34 155 HIS A O 1
#